Protein AF-A0A7C1N1Q3-F1 (afdb_monomer)

Foldseek 3Di:
DWWWFQDPVSQATHTPDDDLFDPVLVVQDGCCPQPQQVCQQVQDKGKDQALVPDPSRDCSPSCVVRLWGMKIKHFQDEPRHGGGIDMDTDNDRDDQDPVNNVVVNVVSPVVNNVVVVVVVVVCVVVVVD

Radius of gyration: 15.25 Å; Cα contacts (8 Å, |Δi|>4): 211; chains: 1; bounding box: 40×30×38 Å

Mean predicted aligned error: 3.99 Å

Sequence (129 aa):
ATIRLLDSAGEKLILVAASGLSQKYLDRGSIDTEKNVMDALKEKPAAIYDVKTDERVKYPKEMDEEGIKSILTVPILARGKVMGILRLLTVKNRKFSQQEIDFVASLAEVSGIAIENATMYEKSQNGNS

Solvent-accessible surface area (backbone atoms only — not comparable to full-atom values): 7103 Å² total; per-residue (Å²): 60,37,37,28,35,44,45,97,84,68,79,46,69,44,83,78,45,75,45,98,71,56,69,72,58,69,66,74,60,87,58,68,83,30,54,47,48,49,42,8,68,68,78,32,71,24,74,41,50,40,47,90,77,41,86,61,53,87,54,54,67,55,32,54,76,71,42,45,22,16,37,42,27,28,31,14,30,34,99,91,38,77,48,28,36,38,36,47,63,32,74,50,70,44,85,78,49,71,68,56,51,52,53,52,36,55,52,25,34,57,48,22,44,53,51,52,52,51,54,53,50,52,52,61,61,62,70,74,113

pLDDT: mean 92.16, std 8.05, range [41.81, 97.94]

Nearest PDB structures (foldseek):
  3trc-assembly1_A-2  TM=8.301E-01  e=3.095E-06  Coxiella burnetii
  3p01-assembly2_C  TM=7.582E-01  e=1.507E-05  Nostoc sp. PCC 7120 = FACHB-418
  3p01-assembly1_A  TM=7.574E-01  e=1.610E-05  Nostoc sp. PCC 7120 = FACHB-418
  3o5y-assembly2_B  TM=7.257E-01  e=7.339E-05  Halalkalibacterium halodurans
  4zrr-assembly1_A  TM=5.840E-01  e=4.381E-03  Deinococcus radiodurans R1 = ATCC 13939 = DSM 20539

Structure (mmCIF, N/CA/C/O backbone):
data_AF-A0A7C1N1Q3-F1
#
_entry.id   AF-A0A7C1N1Q3-F1
#
loop_
_atom_site.group_PDB
_atom_site.id
_atom_site.type_symbol
_atom_site.label_atom_id
_ato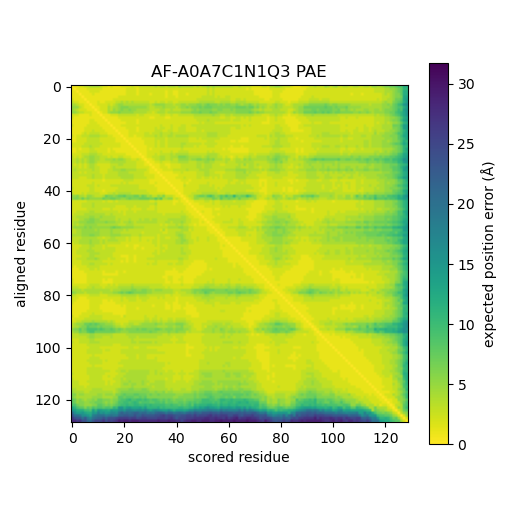m_site.la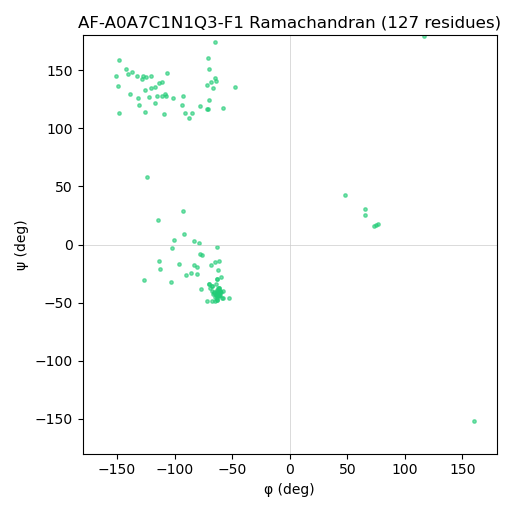bel_alt_id
_atom_site.label_comp_id
_atom_site.label_asym_id
_atom_site.label_entity_id
_atom_site.label_seq_id
_atom_site.pdbx_PDB_ins_code
_atom_site.Cartn_x
_atom_site.Cartn_y
_atom_site.Cartn_z
_atom_site.occupancy
_atom_site.B_iso_or_equiv
_atom_site.auth_seq_id
_atom_site.auth_comp_id
_atom_site.auth_asym_id
_atom_site.auth_atom_id
_atom_site.pdbx_PDB_model_num
ATOM 1 N N . ALA A 1 1 ? 5.161 7.716 -1.533 1.00 95.19 1 ALA A N 1
ATOM 2 C CA . ALA A 1 1 ? 4.436 6.910 -0.525 1.00 95.19 1 ALA A CA 1
ATOM 3 C C . ALA A 1 1 ? 2.959 7.284 -0.522 1.00 95.19 1 ALA A C 1
ATOM 5 O O . ALA A 1 1 ? 2.634 8.399 -0.913 1.00 95.19 1 ALA A O 1
ATOM 6 N N . THR A 1 2 ? 2.074 6.382 -0.094 1.00 97.44 2 THR A N 1
ATOM 7 C CA . THR A 1 2 ? 0.640 6.682 0.075 1.00 97.44 2 THR A CA 1
ATOM 8 C C . THR A 1 2 ? 0.074 6.037 1.327 1.00 97.44 2 THR A C 1
ATOM 10 O O . THR A 1 2 ? 0.440 4.901 1.627 1.00 97.44 2 THR A O 1
ATOM 13 N N . ILE A 1 3 ? -0.887 6.702 1.958 1.00 96.88 3 ILE A N 1
ATOM 14 C CA . ILE A 1 3 ? -1.770 6.135 2.978 1.00 96.88 3 ILE A CA 1
ATOM 15 C C . ILE A 1 3 ? -3.167 6.053 2.377 1.00 96.88 3 ILE A C 1
ATOM 17 O O . ILE A 1 3 ? -3.678 7.043 1.842 1.00 96.88 3 ILE A O 1
ATOM 21 N N . ARG A 1 4 ? -3.772 4.870 2.455 1.00 97.50 4 ARG A N 1
ATOM 22 C CA . ARG A 1 4 ? -5.177 4.673 2.110 1.00 97.50 4 ARG A CA 1
ATOM 23 C C . ARG A 1 4 ? -5.908 4.011 3.262 1.00 97.50 4 ARG A C 1
ATOM 25 O O . ARG A 1 4 ? -5.408 3.021 3.785 1.00 97.50 4 ARG A O 1
ATOM 32 N N . LEU A 1 5 ? -7.068 4.540 3.625 1.00 96.44 5 LEU A N 1
ATOM 33 C CA . LEU A 1 5 ? -7.912 4.007 4.693 1.00 96.44 5 LEU A CA 1
ATOM 34 C C . LEU A 1 5 ? -9.134 3.323 4.108 1.00 96.44 5 LEU A C 1
ATOM 36 O O . LEU A 1 5 ? -9.622 3.734 3.058 1.00 96.44 5 LEU A O 1
ATOM 40 N N . LEU A 1 6 ? -9.605 2.279 4.778 1.00 95.69 6 LEU A N 1
ATOM 41 C CA . LEU A 1 6 ? -10.892 1.685 4.460 1.00 95.69 6 LEU A CA 1
ATOM 42 C C . LEU A 1 6 ? -12.001 2.701 4.742 1.00 95.69 6 LEU A C 1
ATOM 44 O O . LEU A 1 6 ? -11.944 3.450 5.721 1.00 95.69 6 LEU A O 1
ATOM 48 N N . ASP A 1 7 ? -13.003 2.730 3.873 1.00 93.19 7 ASP A N 1
ATOM 49 C CA . ASP A 1 7 ? -14.248 3.429 4.156 1.00 93.19 7 ASP A CA 1
ATOM 50 C C . ASP A 1 7 ? -15.006 2.778 5.328 1.00 93.19 7 ASP A C 1
ATOM 52 O O . ASP A 1 7 ? -14.623 1.738 5.867 1.00 93.19 7 ASP A O 1
ATOM 56 N N . SER A 1 8 ? -16.104 3.403 5.757 1.00 87.06 8 SER A N 1
ATOM 57 C CA . SER A 1 8 ? -16.902 2.912 6.887 1.00 87.06 8 SER A CA 1
ATOM 58 C C . SER A 1 8 ? -17.526 1.532 6.654 1.00 87.06 8 SER A C 1
ATOM 60 O O . SER A 1 8 ? -17.849 0.856 7.629 1.00 87.06 8 SER A O 1
ATOM 62 N N . ALA A 1 9 ? -17.694 1.121 5.393 1.00 90.12 9 ALA A N 1
ATOM 63 C CA . ALA A 1 9 ? -18.188 -0.200 5.018 1.00 90.12 9 ALA A CA 1
ATOM 64 C C . ALA A 1 9 ? -17.079 -1.270 5.020 1.00 90.12 9 ALA A C 1
ATOM 66 O O . ALA A 1 9 ? -17.381 -2.460 5.075 1.00 90.12 9 ALA A O 1
ATOM 67 N N . GLY A 1 10 ? -15.803 -0.867 4.996 1.00 88.25 10 GLY A N 1
ATOM 68 C CA . GLY A 1 10 ? -14.672 -1.785 4.881 1.00 88.25 10 GLY A CA 1
ATOM 69 C C . GLY A 1 10 ? -14.465 -2.318 3.461 1.00 88.25 10 GLY A C 1
ATOM 70 O O . GLY A 1 10 ? -13.791 -3.332 3.288 1.00 88.25 10 GLY A O 1
ATOM 71 N N . GLU A 1 11 ? -15.045 -1.666 2.453 1.00 88.31 11 GLU A N 1
ATOM 72 C CA . GLU A 1 11 ? -15.109 -2.176 1.078 1.00 88.31 11 GLU A CA 1
ATOM 73 C C . GLU A 1 11 ? -14.101 -1.501 0.147 1.00 88.31 11 GLU A C 1
ATOM 75 O O . GLU A 1 11 ? -13.611 -2.134 -0.792 1.00 88.31 11 GLU A O 1
ATOM 80 N N . LYS A 1 12 ? -13.784 -0.222 0.385 1.00 94.25 12 LYS A N 1
ATOM 81 C CA . LYS A 1 12 ? -12.953 0.583 -0.523 1.00 94.25 12 LYS A CA 1
ATOM 82 C C . LYS A 1 12 ? -11.802 1.260 0.193 1.00 94.25 12 LYS A C 1
ATOM 84 O O . LYS A 1 12 ? -11.968 1.771 1.297 1.00 94.25 12 LYS A O 1
ATOM 89 N N . LEU A 1 13 ? -10.647 1.340 -0.472 1.00 96.69 13 LEU A N 1
ATOM 90 C CA . LEU A 1 13 ? -9.502 2.102 0.017 1.00 96.69 13 LEU A CA 1
ATOM 91 C C . LEU A 1 13 ? -9.522 3.538 -0.510 1.00 96.69 13 LEU A C 1
ATOM 93 O O . LEU A 1 13 ? -9.287 3.805 -1.690 1.00 96.69 13 LEU A O 1
ATOM 97 N N . ILE A 1 14 ? -9.711 4.482 0.403 1.00 95.56 14 ILE A N 1
ATOM 98 C CA . ILE A 1 14 ? -9.736 5.918 0.140 1.00 95.56 14 ILE A CA 1
ATOM 99 C C . ILE A 1 14 ? -8.339 6.503 0.341 1.00 95.56 14 ILE A C 1
ATOM 101 O O . ILE A 1 14 ? -7.716 6.302 1.382 1.00 95.56 14 ILE A O 1
ATOM 105 N N . LEU A 1 15 ? -7.825 7.233 -0.652 1.00 96.69 15 LEU A N 1
ATOM 106 C CA . LEU A 1 15 ? -6.545 7.938 -0.548 1.00 96.69 15 LEU A CA 1
ATOM 107 C C . LEU A 1 15 ? -6.669 9.131 0.399 1.00 96.69 15 LEU A C 1
ATOM 109 O O . LEU A 1 15 ? -7.390 10.074 0.099 1.00 96.69 15 LEU A O 1
ATOM 113 N N . VAL A 1 16 ? -5.923 9.096 1.505 1.00 95.12 16 VAL A N 1
ATOM 114 C CA . VAL A 1 16 ? -5.926 10.173 2.513 1.00 95.12 16 VAL A CA 1
ATOM 115 C C . VAL A 1 16 ? -4.601 10.927 2.581 1.00 95.12 16 VAL A C 1
ATOM 117 O O . VAL A 1 16 ? -4.564 12.066 3.029 1.00 95.12 16 VAL A O 1
ATOM 120 N N . ALA A 1 17 ? -3.506 10.320 2.113 1.00 95.38 17 ALA A N 1
ATOM 121 C CA . ALA A 1 17 ? -2.229 11.006 1.969 1.00 95.38 17 ALA A CA 1
ATOM 122 C C . ALA A 1 17 ? -1.393 10.406 0.836 1.00 95.38 17 ALA A C 1
ATOM 124 O O . ALA A 1 17 ? -1.367 9.188 0.627 1.00 95.38 17 ALA A O 1
ATOM 125 N N . ALA A 1 18 ? -0.646 11.261 0.144 1.00 97.31 18 ALA A N 1
ATOM 126 C CA . ALA A 1 18 ? 0.337 10.878 -0.858 1.00 97.31 18 ALA A CA 1
ATOM 127 C C . ALA A 1 18 ? 1.563 11.794 -0.777 1.00 97.31 18 ALA A C 1
ATOM 129 O O . ALA A 1 18 ? 1.466 12.951 -0.383 1.00 97.31 18 ALA A O 1
ATOM 130 N N . SER A 1 19 ? 2.725 11.269 -1.152 1.00 96.56 19 SER A N 1
ATOM 131 C CA . SER A 1 19 ? 3.969 12.034 -1.237 1.00 96.56 19 SER A CA 1
ATOM 132 C C . SER A 1 19 ? 4.865 11.467 -2.332 1.00 96.56 19 SER A C 1
ATOM 134 O O . SER A 1 19 ? 5.015 10.243 -2.429 1.00 96.56 19 SER A O 1
ATOM 136 N N . GLY A 1 20 ? 5.459 12.348 -3.140 1.00 96.06 20 GLY A N 1
ATOM 137 C CA . GLY A 1 20 ? 6.403 11.982 -4.199 1.00 96.06 20 GLY A CA 1
ATOM 138 C C . GLY A 1 20 ? 5.795 11.153 -5.332 1.00 96.06 20 GLY A C 1
ATOM 139 O O . GLY A 1 20 ? 6.489 10.297 -5.866 1.00 96.06 20 GLY A O 1
ATOM 140 N N . LEU A 1 21 ? 4.507 11.349 -5.636 1.00 96.94 21 LEU A N 1
ATOM 141 C CA . LEU A 1 21 ? 3.807 10.710 -6.753 1.00 96.94 21 LEU A CA 1
ATOM 142 C C . LEU A 1 21 ? 3.017 11.751 -7.545 1.00 96.94 21 LEU A C 1
ATOM 144 O O . LEU A 1 21 ? 2.459 12.675 -6.948 1.00 96.94 21 LEU A O 1
ATOM 148 N N . SER A 1 22 ? 2.935 11.578 -8.861 1.00 97.31 22 SER A N 1
ATOM 149 C CA . SER A 1 22 ? 2.116 12.427 -9.725 1.00 97.31 22 SER A CA 1
ATOM 150 C C . SER A 1 22 ? 0.617 12.191 -9.516 1.00 97.31 22 SER A C 1
ATOM 152 O O . SER A 1 22 ? 0.171 11.081 -9.215 1.00 97.31 22 SER A O 1
ATOM 154 N N . GLN A 1 23 ? -0.190 13.232 -9.744 1.00 95.94 23 GLN A N 1
ATOM 155 C CA . GLN A 1 23 ? -1.651 13.116 -9.706 1.00 95.94 23 GLN A CA 1
ATOM 156 C C . GLN A 1 23 ? -2.158 12.103 -10.743 1.00 95.94 23 GLN A C 1
ATOM 158 O O . GLN A 1 23 ? -2.980 11.250 -10.424 1.00 95.94 23 GLN A O 1
ATOM 163 N N . LYS A 1 24 ? -1.569 12.112 -11.949 1.00 96.19 24 LYS A N 1
ATOM 164 C CA . LYS A 1 24 ? -1.859 11.141 -13.014 1.00 96.19 24 LYS A CA 1
ATOM 165 C C . LYS A 1 24 ? -1.732 9.698 -12.517 1.00 96.19 24 LYS A C 1
ATOM 167 O O . LYS A 1 24 ? -2.610 8.882 -12.773 1.00 96.19 24 LYS A O 1
ATOM 172 N N . TYR A 1 25 ? -0.659 9.381 -11.791 1.00 96.06 25 TYR A N 1
ATOM 173 C CA . TYR A 1 25 ? -0.472 8.047 -11.227 1.00 96.06 25 TYR A CA 1
ATOM 174 C C . TYR A 1 25 ? -1.468 7.744 -10.101 1.00 96.06 25 TYR A C 1
ATOM 176 O O . TYR A 1 25 ? -1.935 6.609 -9.971 1.00 96.06 25 TYR A O 1
ATOM 184 N N . LEU A 1 26 ? -1.802 8.726 -9.261 1.00 96.12 26 LEU A N 1
ATOM 185 C CA . LEU A 1 26 ? -2.786 8.544 -8.190 1.00 96.12 26 LEU A CA 1
ATOM 186 C C . LEU A 1 26 ? -4.188 8.231 -8.734 1.00 96.12 26 LEU A C 1
ATOM 188 O O . LEU A 1 26 ? -4.890 7.441 -8.102 1.00 96.12 26 LEU A O 1
ATOM 192 N N . ASP A 1 27 ? -4.513 8.732 -9.927 1.00 94.56 27 ASP A N 1
ATOM 193 C CA . ASP A 1 27 ? -5.804 8.561 -10.606 1.00 94.56 27 ASP A CA 1
ATOM 194 C C . ASP A 1 27 ? -5.865 7.342 -11.549 1.00 94.56 27 ASP A C 1
ATOM 196 O O . ASP A 1 27 ? -6.850 7.154 -12.261 1.00 94.56 27 ASP A O 1
ATOM 200 N N . ARG A 1 28 ? -4.851 6.462 -11.537 1.00 92.94 28 ARG A N 1
ATOM 201 C CA . ARG A 1 28 ? -4.753 5.276 -12.422 1.00 92.94 28 ARG A CA 1
ATOM 202 C C . ARG A 1 28 ? -5.845 4.208 -12.244 1.00 92.94 28 ARG A C 1
ATOM 204 O O . ARG A 1 28 ? -5.829 3.201 -12.941 1.00 92.94 28 ARG A O 1
ATOM 211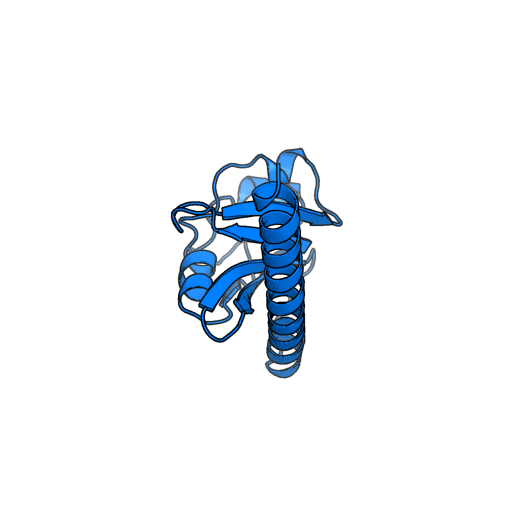 N N . GLY A 1 29 ? -6.757 4.394 -11.294 1.00 89.31 29 GLY A N 1
ATOM 212 C CA . GLY A 1 29 ? -7.837 3.462 -10.977 1.00 89.31 29 GLY A CA 1
ATOM 213 C C . GLY A 1 29 ? -7.750 2.869 -9.570 1.00 89.31 29 GLY A C 1
ATOM 214 O O . GLY A 1 29 ? -6.852 3.177 -8.780 1.00 89.31 29 GLY A O 1
ATOM 215 N N . SER A 1 30 ? -8.725 2.014 -9.243 1.00 90.50 30 SER A N 1
ATOM 216 C CA . SER A 1 30 ? -8.793 1.354 -7.934 1.00 90.50 30 SER A CA 1
ATOM 217 C C . SER A 1 30 ? -7.659 0.343 -7.765 1.00 90.50 30 SER A C 1
ATOM 219 O O . SER A 1 30 ? -7.323 -0.418 -8.676 1.00 90.50 30 SER A O 1
ATOM 221 N N . ILE A 1 31 ? -7.100 0.311 -6.557 1.00 92.25 31 ILE A N 1
ATOM 222 C CA . ILE A 1 31 ? -6.069 -0.647 -6.156 1.00 92.25 31 ILE A CA 1
ATOM 223 C C . ILE A 1 31 ? -6.624 -1.779 -5.283 1.00 92.25 31 ILE A C 1
ATOM 225 O O . ILE A 1 31 ? -5.865 -2.663 -4.893 1.00 92.25 31 ILE A O 1
ATOM 229 N N . ASP A 1 32 ? -7.918 -1.744 -4.949 1.00 92.19 32 ASP A N 1
ATOM 230 C CA . ASP A 1 32 ? -8.544 -2.589 -3.913 1.00 92.19 32 ASP A CA 1
ATOM 231 C C . ASP A 1 32 ? -8.397 -4.081 -4.226 1.00 92.19 32 ASP A C 1
ATOM 233 O O . ASP A 1 32 ? -8.325 -4.933 -3.346 1.00 92.19 32 ASP A O 1
ATOM 237 N N . THR A 1 33 ? -8.298 -4.390 -5.517 1.00 88.25 33 THR A N 1
ATOM 238 C CA . THR A 1 33 ? -8.221 -5.749 -6.045 1.00 88.25 33 THR A CA 1
ATOM 239 C C . THR A 1 33 ? -6.791 -6.182 -6.399 1.00 88.25 33 THR A C 1
ATOM 241 O O . THR A 1 33 ? -6.608 -7.262 -6.966 1.00 88.25 33 THR A O 1
ATOM 244 N N . GLU A 1 34 ? -5.765 -5.363 -6.134 1.00 91.12 34 GLU A N 1
ATOM 245 C CA . GLU A 1 34 ? -4.357 -5.763 -6.289 1.00 91.12 34 GLU A CA 1
ATOM 246 C C . GLU A 1 34 ? -4.003 -6.853 -5.256 1.00 91.12 34 GLU A C 1
ATOM 248 O O . GLU A 1 34 ? -4.332 -6.741 -4.075 1.00 91.12 34 GLU A O 1
ATOM 253 N N . LYS A 1 35 ? -3.305 -7.924 -5.664 1.00 88.75 35 LYS A N 1
ATOM 254 C CA . LYS A 1 35 ? -3.050 -9.065 -4.762 1.00 88.75 35 LYS A CA 1
ATOM 255 C C . LYS A 1 35 ? -2.207 -8.682 -3.541 1.00 88.75 35 LYS A C 1
ATOM 257 O O . LYS A 1 35 ? -2.525 -9.102 -2.436 1.00 88.75 35 LYS A O 1
ATOM 262 N N . ASN A 1 36 ? -1.169 -7.863 -3.716 1.00 89.69 36 ASN A N 1
ATOM 263 C CA . ASN A 1 36 ? -0.353 -7.358 -2.604 1.00 89.69 36 ASN A CA 1
ATOM 264 C C . ASN A 1 36 ? -1.164 -6.485 -1.630 1.00 89.69 36 ASN A C 1
ATOM 266 O O . ASN A 1 36 ? -0.850 -6.445 -0.446 1.00 89.69 36 ASN A O 1
ATOM 270 N N . VAL A 1 37 ? -2.201 -5.797 -2.115 1.00 93.94 37 VAL A N 1
ATOM 271 C CA . VAL A 1 37 ? -3.116 -5.022 -1.269 1.00 93.94 37 VAL A CA 1
ATOM 272 C C . VAL A 1 37 ? -4.012 -5.961 -0.468 1.00 93.94 37 VAL A C 1
ATOM 274 O O 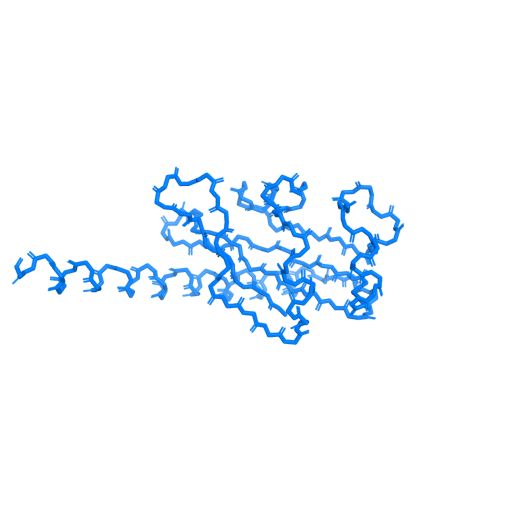. VAL A 1 37 ? -4.081 -5.832 0.749 1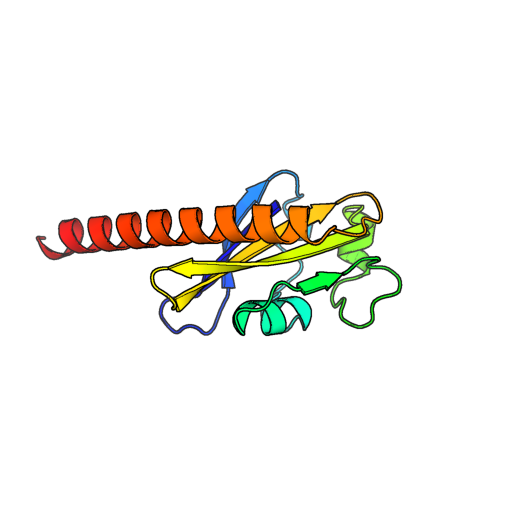.00 93.94 37 VAL A O 1
ATOM 277 N N . MET A 1 38 ? -4.622 -6.956 -1.116 1.00 92.81 38 MET A N 1
ATOM 278 C CA . MET A 1 38 ? -5.444 -7.958 -0.428 1.00 92.81 38 MET A CA 1
ATOM 279 C C . MET A 1 38 ? -4.648 -8.778 0.597 1.00 92.81 38 MET A C 1
ATOM 281 O O . MET A 1 38 ? -5.176 -9.108 1.655 1.00 92.81 38 MET A O 1
ATOM 285 N N . ASP A 1 39 ? -3.388 -9.110 0.301 1.00 92.12 39 ASP A N 1
ATOM 286 C CA . ASP A 1 39 ? -2.497 -9.796 1.243 1.00 92.12 39 ASP A CA 1
ATOM 287 C C . ASP A 1 39 ? -2.216 -8.901 2.470 1.00 92.12 39 ASP A C 1
ATOM 289 O O . ASP A 1 39 ? -2.343 -9.366 3.603 1.00 92.12 39 ASP A O 1
ATOM 293 N N . ALA A 1 40 ? -1.955 -7.603 2.263 1.00 93.56 40 ALA A N 1
ATOM 294 C CA . ALA A 1 40 ? -1.801 -6.629 3.347 1.00 93.56 40 ALA A CA 1
ATOM 295 C C . ALA A 1 40 ? -3.057 -6.482 4.206 1.00 93.56 40 ALA A C 1
ATOM 297 O O . ALA A 1 40 ? -2.952 -6.484 5.429 1.00 93.56 40 ALA A O 1
ATOM 298 N N . LEU A 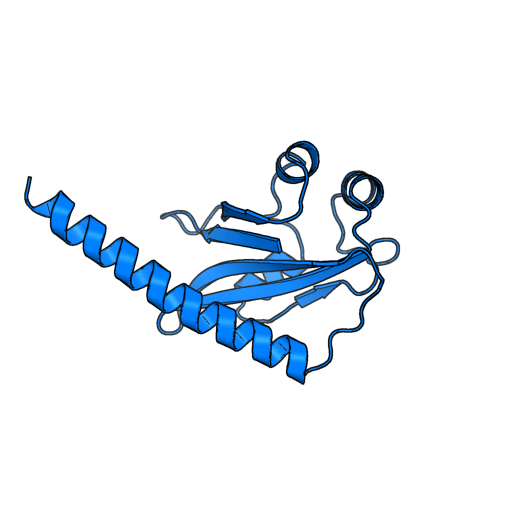1 41 ? -4.242 -6.442 3.594 1.00 94.38 41 LEU A N 1
ATOM 299 C CA . LEU A 1 41 ? -5.515 -6.384 4.319 1.00 94.38 41 LEU A CA 1
ATOM 300 C C . LEU A 1 41 ? -5.805 -7.643 5.155 1.00 94.38 41 LEU A C 1
ATOM 302 O O . LEU A 1 41 ? -6.651 -7.598 6.040 1.00 94.38 41 LEU A O 1
ATOM 306 N N . LYS A 1 42 ? -5.082 -8.747 4.929 1.00 93.19 42 LYS A N 1
ATOM 307 C CA . LYS A 1 42 ? -5.091 -9.954 5.777 1.00 93.19 42 LYS A CA 1
ATOM 308 C C . LYS A 1 42 ? -3.984 -9.928 6.838 1.00 93.19 42 LYS A C 1
ATOM 310 O O . LYS A 1 42 ? -3.476 -10.982 7.215 1.00 93.19 42 LYS A O 1
ATOM 315 N N . GLU A 1 43 ? -3.588 -8.728 7.263 1.00 87.12 43 GLU A N 1
ATOM 316 C CA . GLU A 1 43 ? -2.585 -8.464 8.304 1.00 87.12 43 GLU A CA 1
ATOM 317 C C . GLU A 1 43 ? -1.160 -8.918 7.948 1.00 87.12 43 GLU A C 1
ATOM 319 O O . GLU A 1 43 ? -0.338 -9.185 8.822 1.00 87.12 43 GLU A O 1
ATOM 324 N N . LYS A 1 44 ? -0.831 -9.004 6.652 1.00 90.88 44 LYS A N 1
ATOM 325 C CA . LYS A 1 44 ? 0.475 -9.503 6.196 1.00 90.88 44 LYS A CA 1
ATOM 326 C C . LYS A 1 44 ? 1.177 -8.509 5.278 1.00 90.88 44 LYS A C 1
ATOM 328 O O . LYS A 1 44 ? 0.720 -8.319 4.155 1.00 90.88 44 LYS A O 1
ATOM 333 N N . PRO A 1 45 ? 2.319 -7.920 5.680 1.00 95.44 45 PRO A N 1
ATOM 334 C CA . PRO A 1 45 ? 3.145 -7.141 4.767 1.00 95.44 45 PRO A CA 1
ATOM 335 C C . PRO A 1 45 ? 3.395 -7.874 3.444 1.00 95.44 45 PRO A C 1
ATOM 337 O O . PRO A 1 45 ? 3.707 -9.065 3.423 1.00 95.44 45 PRO A O 1
ATOM 340 N N . ALA A 1 46 ? 3.274 -7.152 2.334 1.00 95.25 46 ALA A N 1
ATOM 341 C CA . ALA A 1 46 ? 3.439 -7.695 0.995 1.00 95.25 46 ALA A CA 1
ATOM 342 C C . ALA A 1 46 ? 4.362 -6.802 0.164 1.00 95.25 46 ALA A C 1
ATOM 344 O O . ALA A 1 46 ? 4.129 -5.598 0.012 1.00 95.25 46 ALA A O 1
ATOM 345 N N . ALA A 1 47 ? 5.400 -7.409 -0.407 1.00 95.38 47 ALA A N 1
ATOM 346 C CA . ALA A 1 47 ? 6.362 -6.734 -1.265 1.00 95.38 47 ALA A CA 1
ATOM 347 C C . ALA A 1 47 ? 6.241 -7.197 -2.723 1.00 95.38 47 ALA A C 1
ATOM 349 O O . ALA A 1 47 ? 6.078 -8.388 -2.999 1.00 95.3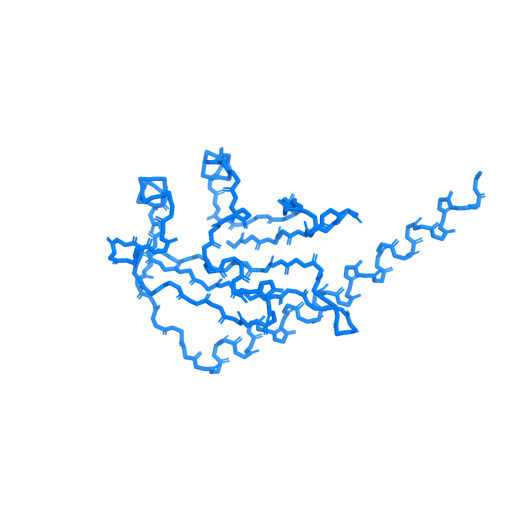8 47 ALA A O 1
ATOM 350 N N . ILE A 1 48 ? 6.365 -6.240 -3.640 1.00 94.69 48 ILE A N 1
ATOM 351 C CA . ILE A 1 48 ? 6.647 -6.434 -5.064 1.00 94.69 48 ILE A CA 1
ATOM 352 C C . ILE A 1 48 ? 8.075 -5.935 -5.278 1.00 94.69 48 ILE A C 1
ATOM 354 O O . ILE A 1 48 ? 8.340 -4.743 -5.114 1.00 94.69 48 ILE A O 1
ATOM 358 N N . TYR A 1 49 ? 8.999 -6.843 -5.590 1.00 94.62 49 TYR A N 1
ATOM 359 C CA . TY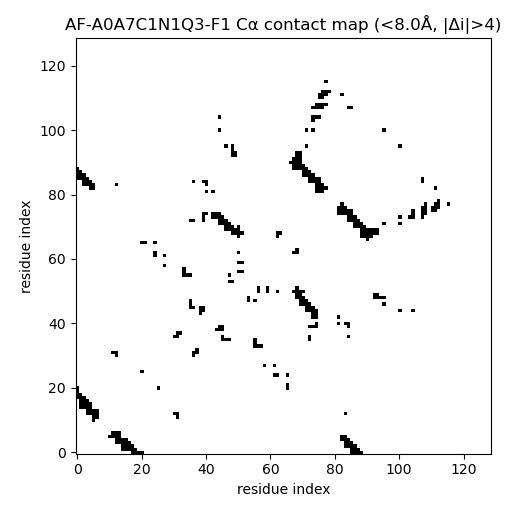R A 1 49 ? 10.432 -6.531 -5.686 1.00 94.62 49 TYR A CA 1
ATOM 360 C C . TYR A 1 49 ? 10.855 -6.003 -7.062 1.00 94.62 49 TYR A C 1
ATOM 362 O O . TYR A 1 49 ? 11.862 -5.301 -7.160 1.00 94.62 49 TYR A O 1
ATOM 370 N N . ASP A 1 50 ? 10.091 -6.337 -8.101 1.00 94.62 50 ASP A N 1
ATOM 371 C CA . ASP A 1 50 ? 10.258 -5.818 -9.454 1.00 94.62 50 ASP A CA 1
ATOM 372 C C . ASP A 1 50 ? 8.886 -5.745 -10.130 1.00 94.62 50 ASP A C 1
ATOM 374 O O . ASP A 1 50 ? 8.250 -6.766 -10.385 1.00 94.62 50 ASP A O 1
ATOM 378 N N . VAL A 1 51 ? 8.410 -4.531 -10.403 1.00 93.50 51 VAL A N 1
ATOM 379 C CA . VAL A 1 51 ? 7.078 -4.342 -10.997 1.00 93.50 51 VAL A CA 1
ATOM 380 C C . VAL A 1 51 ? 6.975 -4.835 -12.442 1.00 93.50 51 VAL A C 1
ATOM 382 O O . VAL A 1 51 ? 5.866 -5.017 -12.934 1.00 93.50 51 VAL A O 1
ATOM 385 N N . LYS A 1 52 ? 8.099 -5.031 -13.145 1.00 91.19 52 LYS A N 1
ATOM 386 C CA . LYS A 1 52 ? 8.088 -5.467 -14.550 1.00 91.19 52 LYS A CA 1
ATOM 387 C C . LYS A 1 52 ? 7.872 -6.965 -14.697 1.00 91.19 52 LYS A C 1
ATOM 389 O O . LYS A 1 52 ? 7.429 -7.405 -15.752 1.00 91.19 52 LYS A O 1
ATOM 394 N N . THR A 1 53 ? 8.228 -7.739 -13.675 1.00 92.56 53 THR A N 1
ATOM 395 C CA . THR A 1 53 ? 8.210 -9.208 -13.728 1.00 92.56 53 THR A CA 1
ATOM 396 C C . THR A 1 53 ? 7.172 -9.832 -12.802 1.00 92.56 53 THR A C 1
ATOM 398 O O . THR A 1 53 ? 6.868 -11.013 -12.940 1.00 92.56 53 THR A O 1
ATOM 401 N N . ASP A 1 54 ? 6.612 -9.064 -11.868 1.00 92.56 54 ASP A N 1
ATOM 402 C CA . ASP A 1 54 ? 5.642 -9.564 -10.901 1.00 92.56 54 ASP A CA 1
ATOM 403 C C . ASP A 1 54 ? 4.214 -9.549 -11.466 1.00 92.56 54 ASP A C 1
ATOM 405 O O . ASP A 1 54 ? 3.610 -8.495 -11.665 1.00 92.56 54 ASP A O 1
ATOM 409 N N . GLU A 1 55 ? 3.638 -10.734 -11.666 1.00 89.62 55 GLU A N 1
ATOM 410 C CA . GLU A 1 55 ? 2.284 -10.931 -12.212 1.00 89.62 55 GLU A CA 1
ATOM 411 C C . GLU A 1 55 ? 1.169 -10.313 -11.351 1.00 89.62 55 GLU A C 1
ATOM 413 O O . GLU A 1 55 ? 0.031 -10.164 -11.796 1.00 89.62 55 GLU A O 1
ATOM 418 N N . ARG A 1 56 ? 1.469 -9.935 -10.100 1.00 88.31 56 ARG A N 1
ATOM 419 C CA . ARG A 1 56 ? 0.508 -9.274 -9.203 1.00 88.31 56 ARG A CA 1
ATOM 420 C C . ARG A 1 56 ? 0.288 -7.802 -9.559 1.00 88.31 56 ARG A C 1
ATOM 422 O O . ARG A 1 56 ? -0.605 -7.174 -8.984 1.00 88.31 56 ARG A O 1
ATOM 429 N N . VAL A 1 57 ? 1.090 -7.243 -10.466 1.00 89.62 57 VAL A N 1
ATOM 430 C CA . VAL A 1 57 ? 1.016 -5.845 -10.903 1.00 89.62 57 VAL A CA 1
ATOM 431 C C . VAL A 1 57 ? -0.129 -5.645 -11.894 1.00 89.62 57 VAL A C 1
ATOM 433 O O . VAL A 1 57 ? -0.136 -6.209 -12.981 1.00 89.62 57 VAL A O 1
ATOM 436 N N . LYS A 1 58 ? -1.089 -4.786 -11.533 1.00 90.44 58 LYS A N 1
ATOM 437 C CA . LYS A 1 58 ? -2.257 -4.472 -12.379 1.00 90.44 58 LYS A CA 1
ATOM 438 C C . LYS A 1 58 ? -2.068 -3.298 -13.336 1.00 90.44 58 LYS A C 1
ATOM 440 O O . LYS A 1 58 ? -2.721 -3.260 -14.370 1.00 90.44 58 LYS A O 1
ATOM 445 N N . TYR A 1 59 ? -1.186 -2.363 -12.992 1.00 90.75 59 TYR A N 1
ATOM 446 C CA . TYR A 1 59 ? -0.988 -1.101 -13.714 1.00 90.75 59 TYR A CA 1
ATOM 447 C C . TYR A 1 59 ? 0.477 -0.940 -14.151 1.00 90.75 59 TYR A C 1
ATOM 449 O O . TYR A 1 59 ? 1.157 -0.013 -13.704 1.00 90.75 59 TYR A O 1
ATOM 457 N N . PRO A 1 60 ? 1.027 -1.882 -14.945 1.00 91.19 60 PRO A N 1
ATOM 458 C CA . PRO A 1 60 ? 2.452 -1.888 -15.266 1.00 91.19 60 PRO A CA 1
ATOM 459 C C . PRO A 1 60 ? 2.870 -0.657 -16.079 1.00 91.19 60 PRO A C 1
ATOM 461 O O . PRO A 1 60 ? 3.966 -0.144 -15.874 1.00 91.19 60 PRO A O 1
ATOM 464 N N . LYS A 1 61 ? 1.996 -0.145 -16.957 1.00 93.50 61 LYS A N 1
ATOM 465 C CA . LYS A 1 61 ? 2.277 1.041 -17.776 1.00 93.50 61 LYS A CA 1
ATOM 466 C C . LYS A 1 61 ? 2.379 2.299 -16.918 1.00 93.50 61 LYS A C 1
ATOM 468 O O . LYS A 1 61 ? 3.342 3.044 -17.033 1.00 93.50 61 LYS A O 1
ATOM 473 N N . GLU A 1 62 ? 1.414 2.522 -16.035 1.00 95.50 62 GLU A N 1
ATOM 474 C CA . GLU A 1 62 ? 1.376 3.691 -15.159 1.00 95.50 62 GLU A CA 1
ATOM 475 C C . GLU A 1 62 ? 2.514 3.653 -14.135 1.00 95.50 62 GLU A C 1
ATOM 477 O O . GLU A 1 62 ? 3.082 4.692 -13.812 1.00 95.50 62 GLU A O 1
ATOM 482 N N . MET A 1 63 ? 2.884 2.462 -13.647 1.00 93.94 63 MET A N 1
ATOM 483 C CA . MET A 1 63 ? 4.062 2.292 -12.791 1.00 93.94 63 MET A CA 1
ATOM 484 C C . MET A 1 63 ? 5.367 2.601 -13.530 1.00 93.94 63 MET A C 1
ATOM 486 O O . MET A 1 63 ? 6.231 3.253 -12.948 1.00 93.94 63 MET A O 1
ATOM 490 N N . ASP A 1 64 ? 5.513 2.167 -14.786 1.00 94.19 64 ASP A N 1
ATOM 491 C CA . ASP A 1 64 ? 6.705 2.451 -15.598 1.00 94.19 64 ASP A CA 1
ATOM 492 C C . ASP A 1 64 ? 6.817 3.947 -15.933 1.00 94.19 64 ASP A C 1
ATOM 494 O O . ASP A 1 64 ? 7.890 4.525 -15.765 1.00 94.19 64 ASP A O 1
ATOM 498 N N . GLU A 1 65 ? 5.707 4.601 -16.298 1.00 95.94 65 GLU A N 1
ATOM 499 C CA . GLU A 1 65 ? 5.651 6.052 -16.547 1.00 95.94 65 GLU A CA 1
ATOM 500 C C . GLU A 1 65 ? 5.998 6.882 -15.299 1.00 95.94 65 GLU A C 1
ATOM 502 O O . GLU A 1 65 ? 6.681 7.899 -15.404 1.00 95.94 65 GLU A O 1
ATOM 507 N N . GLU A 1 66 ? 5.571 6.439 -14.113 1.00 96.88 66 GLU A N 1
ATOM 508 C CA . GLU A 1 66 ? 5.921 7.063 -12.828 1.00 96.88 66 GLU A CA 1
ATOM 509 C C . GLU A 1 66 ? 7.351 6.698 -12.367 1.00 96.88 66 GLU A C 1
ATOM 511 O O . GLU A 1 66 ? 7.865 7.229 -11.382 1.00 96.88 66 GLU A O 1
ATOM 516 N N . GLY A 1 67 ? 8.017 5.769 -13.061 1.00 96.75 67 GLY A N 1
ATOM 517 C CA . GLY A 1 67 ? 9.355 5.286 -12.727 1.00 96.75 67 GLY A CA 1
ATOM 518 C C . GLY A 1 67 ? 9.406 4.367 -11.504 1.00 96.75 67 GLY A C 1
ATOM 519 O O . GLY A 1 67 ? 10.485 4.142 -10.953 1.00 96.75 67 GLY A O 1
ATOM 520 N N . ILE A 1 68 ? 8.268 3.832 -11.060 1.00 97.00 68 ILE A N 1
ATOM 521 C CA . ILE A 1 68 ? 8.172 2.913 -9.924 1.00 97.00 68 ILE A CA 1
ATOM 522 C C . ILE A 1 68 ? 8.752 1.559 -10.320 1.00 97.00 68 ILE A C 1
ATOM 524 O O . ILE A 1 68 ? 8.497 1.035 -11.397 1.00 97.00 68 ILE A O 1
ATOM 528 N N . LYS A 1 69 ? 9.532 0.978 -9.411 1.00 96.88 69 LYS A N 1
ATOM 529 C CA . LYS A 1 69 ? 10.268 -0.268 -9.630 1.00 96.88 69 LYS A CA 1
ATOM 530 C C . LYS A 1 69 ? 10.019 -1.335 -8.574 1.00 96.88 69 LYS A C 1
ATOM 532 O O . LYS A 1 69 ? 10.036 -2.517 -8.894 1.00 96.88 69 LYS A O 1
ATOM 537 N N . SER A 1 70 ? 9.741 -0.940 -7.335 1.00 96.69 70 SER A N 1
ATOM 538 C CA . SER A 1 70 ? 9.304 -1.865 -6.285 1.00 96.69 70 SER A CA 1
ATOM 539 C C . SER A 1 70 ? 8.367 -1.195 -5.292 1.00 96.69 70 SER A C 1
ATOM 541 O O . SER A 1 70 ? 8.322 0.035 -5.183 1.00 96.69 70 SER A O 1
ATOM 543 N N . ILE A 1 71 ? 7.592 -2.018 -4.588 1.00 96.44 71 ILE A N 1
ATOM 544 C CA . ILE A 1 71 ? 6.514 -1.583 -3.705 1.00 96.44 71 ILE A CA 1
ATOM 545 C C . ILE A 1 71 ? 6.536 -2.430 -2.435 1.00 96.44 71 ILE A C 1
ATOM 547 O O . ILE A 1 71 ? 6.504 -3.654 -2.515 1.00 96.44 71 ILE A O 1
ATOM 551 N N . LEU A 1 72 ? 6.512 -1.785 -1.273 1.00 97.44 72 LEU A N 1
ATOM 552 C CA . LEU A 1 72 ? 6.169 -2.412 0.000 1.00 97.44 72 LEU A CA 1
ATOM 553 C C . LEU A 1 72 ? 4.782 -1.928 0.416 1.00 97.44 72 LEU A C 1
ATOM 555 O O . LEU A 1 72 ? 4.526 -0.725 0.445 1.00 97.44 72 LEU A O 1
ATOM 559 N N . THR A 1 73 ? 3.891 -2.865 0.716 1.00 97.69 73 THR A N 1
ATOM 560 C CA . THR A 1 73 ? 2.544 -2.603 1.229 1.00 97.69 73 THR A CA 1
ATOM 561 C C . THR A 1 73 ? 2.448 -3.200 2.623 1.00 97.69 73 THR A C 1
ATOM 563 O O . THR A 1 73 ? 2.663 -4.399 2.781 1.00 97.69 73 THR A O 1
ATOM 566 N N . VAL A 1 74 ? 2.135 -2.382 3.624 1.00 97.88 74 VAL A N 1
ATOM 567 C CA . VAL A 1 74 ? 1.910 -2.841 5.001 1.00 97.88 74 VAL A CA 1
ATOM 568 C C . VAL A 1 74 ? 0.496 -2.471 5.452 1.00 97.88 74 VAL A C 1
ATOM 570 O O . VAL A 1 74 ? -0.007 -1.417 5.040 1.00 97.88 74 VAL A O 1
ATOM 573 N N . PRO A 1 75 ? -0.160 -3.307 6.273 1.00 97.56 75 PRO A N 1
ATOM 574 C CA . PRO A 1 75 ? -1.410 -2.928 6.917 1.00 97.56 75 PRO A CA 1
ATOM 575 C C . PRO A 1 75 ? -1.186 -1.780 7.899 1.00 97.56 75 PRO A C 1
ATOM 577 O O . PRO A 1 75 ? -0.178 -1.734 8.600 1.00 97.56 75 PRO A O 1
ATOM 580 N N . ILE A 1 76 ? -2.159 -0.880 7.976 1.00 97.69 76 ILE A N 1
ATOM 581 C CA . ILE A 1 76 ? -2.297 0.066 9.084 1.00 97.69 76 ILE A CA 1
ATOM 582 C C . ILE A 1 76 ? -3.247 -0.571 10.089 1.00 97.69 76 ILE A C 1
ATOM 584 O O . ILE A 1 76 ? -4.392 -0.875 9.746 1.00 97.69 76 ILE A O 1
ATOM 588 N N . LEU A 1 77 ? -2.763 -0.780 11.311 1.00 94.19 77 LEU A N 1
ATOM 589 C CA . LEU A 1 77 ? -3.489 -1.467 12.375 1.00 94.19 77 LEU A CA 1
ATOM 590 C C . LEU A 1 77 ? -3.815 -0.500 13.512 1.00 94.19 77 LEU A C 1
ATOM 592 O O . LEU A 1 77 ? -2.968 0.289 13.920 1.00 94.19 77 LEU A O 1
ATOM 596 N N . ALA A 1 78 ? -5.023 -0.607 14.056 1.00 92.75 78 ALA A N 1
ATOM 597 C CA . ALA A 1 78 ? -5.405 0.020 15.315 1.00 92.75 78 ALA A CA 1
ATOM 598 C C . ALA A 1 78 ? -6.084 -1.031 16.196 1.00 92.75 78 ALA A C 1
ATOM 600 O O . ALA A 1 78 ? -7.075 -1.636 15.789 1.00 92.75 78 ALA A O 1
ATOM 601 N N . ARG A 1 79 ? -5.519 -1.300 17.381 1.00 87.69 79 ARG A N 1
ATOM 602 C CA . ARG A 1 79 ? -6.052 -2.272 18.363 1.00 87.69 79 ARG A CA 1
ATOM 603 C C . ARG A 1 79 ? -6.415 -3.635 17.746 1.00 87.69 79 ARG A C 1
ATOM 605 O O . ARG A 1 79 ? -7.468 -4.197 18.039 1.00 87.69 79 ARG A O 1
ATOM 612 N N . GLY A 1 80 ? -5.555 -4.146 16.865 1.00 85.44 80 GLY A N 1
ATOM 613 C CA . GLY A 1 80 ? -5.762 -5.431 16.186 1.00 85.44 80 GLY A CA 1
ATOM 614 C C . GLY A 1 80 ? -6.809 -5.412 15.067 1.00 85.44 80 GLY A C 1
ATOM 615 O O . GLY A 1 80 ? -7.286 -6.469 14.676 1.00 85.44 80 GLY A O 1
ATOM 616 N N . LYS A 1 81 ? -7.199 -4.236 14.559 1.00 90.75 81 LYS A N 1
ATOM 617 C CA . LYS A 1 81 ? -8.078 -4.093 13.391 1.00 90.75 81 LYS A CA 1
ATOM 618 C C . LYS A 1 81 ? -7.354 -3.396 12.250 1.00 90.75 81 LYS A C 1
ATOM 620 O O . LYS A 1 81 ? -6.708 -2.368 12.455 1.00 90.75 81 LYS A O 1
ATOM 625 N N . VAL A 1 82 ? -7.515 -3.920 11.038 1.00 93.94 82 VAL A N 1
ATOM 626 C CA . VAL A 1 82 ? -7.018 -3.289 9.811 1.00 93.94 82 VAL A CA 1
ATOM 627 C C . VAL A 1 82 ? -7.854 -2.056 9.491 1.00 93.94 82 VAL A C 1
ATOM 629 O O . VAL A 1 82 ? -9.045 -2.156 9.217 1.00 93.94 82 VAL A O 1
ATOM 632 N N . MET A 1 83 ? -7.212 -0.890 9.514 1.00 95.50 83 MET A N 1
ATOM 633 C CA . MET A 1 83 ? -7.812 0.401 9.160 1.00 95.50 83 MET A CA 1
ATOM 634 C C . MET A 1 83 ? -7.528 0.799 7.713 1.00 95.50 83 MET A C 1
ATOM 636 O O . MET A 1 83 ? -8.185 1.681 7.170 1.00 95.50 83 MET A O 1
ATOM 640 N N . GLY A 1 84 ? -6.539 0.173 7.077 1.00 96.56 84 GLY A N 1
ATOM 641 C CA . GLY A 1 84 ? -6.116 0.504 5.725 1.00 96.56 84 GLY A CA 1
ATOM 642 C C . GLY A 1 84 ? -4.714 0.001 5.427 1.00 96.56 84 GLY A C 1
ATOM 643 O O . GLY A 1 84 ? -4.254 -0.981 6.010 1.00 96.56 84 GLY A O 1
ATOM 644 N N . ILE A 1 85 ? -4.019 0.692 4.526 1.00 97.81 85 ILE A N 1
ATOM 645 C CA . ILE A 1 85 ? -2.668 0.343 4.092 1.00 97.81 85 ILE A CA 1
ATOM 646 C C . ILE A 1 85 ? -1.751 1.565 3.979 1.00 97.81 85 ILE A C 1
ATOM 648 O O . ILE A 1 85 ? -2.157 2.658 3.568 1.00 97.81 85 ILE A O 1
ATOM 652 N N . LEU A 1 86 ? -0.468 1.334 4.243 1.00 97.94 86 LEU A N 1
ATOM 653 C CA . LEU A 1 86 ? 0.640 2.221 3.902 1.00 97.94 86 LEU A CA 1
ATOM 654 C C . LEU A 1 86 ? 1.433 1.579 2.755 1.00 97.94 86 LEU A C 1
ATOM 656 O O . LEU A 1 86 ? 1.826 0.414 2.830 1.00 97.94 86 LEU A O 1
ATOM 660 N N . ARG A 1 87 ? 1.689 2.342 1.686 1.00 97.06 87 ARG A N 1
ATOM 661 C CA . ARG A 1 87 ? 2.537 1.911 0.563 1.00 97.06 87 ARG A CA 1
ATOM 662 C C . ARG A 1 87 ? 3.787 2.768 0.455 1.00 97.06 87 ARG A C 1
ATOM 664 O O . ARG A 1 87 ? 3.702 3.991 0.306 1.00 97.06 87 ARG A O 1
ATOM 671 N N . LEU A 1 88 ? 4.938 2.108 0.415 1.00 96.81 88 LEU A N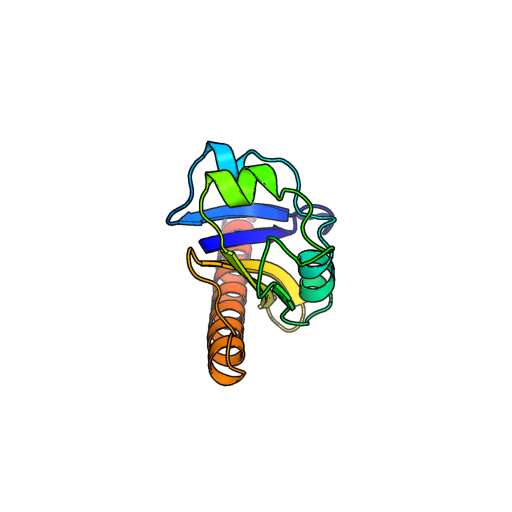 1
ATOM 672 C CA . LEU A 1 88 ? 6.208 2.688 -0.005 1.00 96.81 88 LEU A CA 1
ATOM 673 C C . LEU A 1 88 ? 6.498 2.237 -1.433 1.00 96.81 88 LEU A C 1
ATOM 675 O O . LEU A 1 88 ? 6.468 1.047 -1.724 1.00 96.81 88 LEU A O 1
ATOM 679 N N . LEU A 1 89 ? 6.753 3.194 -2.321 1.00 96.00 89 LEU A N 1
ATOM 680 C CA . LEU A 1 89 ? 7.045 2.956 -3.731 1.00 96.00 89 LEU A CA 1
ATOM 681 C C . LEU A 1 89 ? 8.429 3.533 -4.013 1.00 96.00 89 LEU A C 1
ATOM 683 O O . LEU A 1 89 ? 8.731 4.635 -3.549 1.00 96.00 89 LEU A O 1
ATOM 687 N N . THR A 1 90 ? 9.272 2.791 -4.723 1.00 96.31 90 THR A N 1
ATOM 688 C CA . THR A 1 90 ? 10.667 3.177 -4.964 1.00 96.31 90 THR A CA 1
ATOM 689 C C . THR A 1 90 ? 10.996 3.151 -6.447 1.00 96.31 90 THR A C 1
ATOM 691 O O . THR A 1 90 ? 10.551 2.266 -7.171 1.00 96.31 90 THR A O 1
ATOM 694 N N . VAL A 1 91 ? 11.854 4.075 -6.885 1.00 95.50 91 VAL A N 1
ATOM 695 C CA . VAL A 1 91 ? 12.324 4.179 -8.283 1.00 95.50 91 VAL A CA 1
ATOM 696 C C . VAL A 1 91 ? 13.499 3.250 -8.625 1.00 95.50 91 VAL A C 1
ATOM 698 O O . VAL A 1 91 ? 14.061 3.271 -9.720 1.00 95.50 91 VAL A O 1
ATOM 701 N N . LYS A 1 92 ? 13.908 2.423 -7.661 1.00 93.50 92 LYS A N 1
ATOM 702 C CA . LYS A 1 92 ? 14.929 1.378 -7.795 1.00 93.50 92 LYS A CA 1
ATOM 703 C C . LYS A 1 92 ? 14.324 0.053 -7.353 1.00 93.50 92 LYS A C 1
ATOM 705 O O . LYS A 1 92 ? 13.556 0.066 -6.390 1.00 93.50 92 LYS A O 1
ATOM 710 N N . ASN A 1 93 ? 14.708 -1.045 -8.009 1.00 92.69 93 ASN A N 1
ATOM 711 C CA . ASN A 1 93 ? 14.405 -2.396 -7.538 1.00 92.69 93 ASN A CA 1
ATOM 712 C C . ASN A 1 93 ? 15.010 -2.539 -6.140 1.00 92.69 93 ASN A C 1
ATOM 714 O O . ASN A 1 93 ? 16.228 -2.419 -5.974 1.00 92.69 93 ASN A O 1
ATOM 718 N N . ARG A 1 94 ? 14.169 -2.752 -5.133 1.00 92.12 94 ARG A N 1
ATOM 719 C CA . ARG A 1 94 ? 14.596 -2.900 -3.746 1.00 92.12 94 ARG A CA 1
ATOM 720 C C . ARG A 1 94 ? 14.116 -4.236 -3.223 1.00 92.12 94 ARG A C 1
ATOM 722 O O . ARG A 1 94 ? 12.927 -4.528 -3.268 1.00 92.12 94 ARG A O 1
ATOM 729 N N . LYS A 1 95 ? 15.042 -5.018 -2.674 1.00 92.31 95 LYS A N 1
ATOM 730 C CA . LYS A 1 95 ? 14.707 -6.120 -1.774 1.00 92.31 95 LYS A CA 1
ATOM 731 C C . LYS A 1 95 ? 14.621 -5.547 -0.370 1.00 92.31 95 LYS A C 1
ATOM 733 O O . LYS A 1 95 ? 15.641 -5.140 0.174 1.00 92.31 95 LYS A O 1
ATOM 738 N N . PHE A 1 96 ? 13.409 -5.460 0.162 1.00 93.88 96 PHE A N 1
ATOM 739 C CA . PHE A 1 96 ? 13.188 -5.012 1.531 1.00 93.88 96 PHE A CA 1
ATOM 740 C C . PHE A 1 96 ? 13.694 -6.082 2.498 1.00 93.88 96 PHE A C 1
ATOM 742 O O . PHE A 1 96 ? 13.295 -7.244 2.382 1.00 93.88 96 PHE A O 1
ATOM 749 N N . SER A 1 97 ? 14.589 -5.710 3.411 1.00 95.38 97 SER A N 1
ATOM 750 C CA . SER A 1 97 ? 15.014 -6.611 4.484 1.00 95.38 97 SER A CA 1
ATOM 751 C C . SER A 1 97 ? 13.879 -6.796 5.495 1.00 95.38 97 SER A C 1
ATOM 753 O O . SER A 1 97 ? 12.977 -5.963 5.583 1.00 95.38 97 SER A O 1
ATOM 755 N N . GLN A 1 98 ? 13.932 -7.862 6.297 1.00 95.38 98 GLN A N 1
ATOM 756 C CA . GLN A 1 98 ? 12.932 -8.063 7.348 1.00 95.38 98 GLN A CA 1
ATOM 757 C C . GLN A 1 98 ? 12.903 -6.881 8.331 1.00 95.38 98 GLN A C 1
ATOM 759 O O . GLN A 1 98 ? 11.834 -6.391 8.657 1.00 95.38 98 GLN A O 1
ATOM 764 N N . GLN A 1 99 ? 14.070 -6.337 8.691 1.00 96.75 99 GLN A N 1
ATOM 765 C CA . GLN A 1 99 ? 14.180 -5.166 9.569 1.00 96.75 99 GLN A CA 1
ATOM 766 C C . GLN A 1 99 ? 13.509 -3.918 8.977 1.00 96.75 99 GLN A C 1
ATOM 768 O O . GLN A 1 99 ? 12.874 -3.156 9.700 1.00 96.75 99 GLN A O 1
ATOM 773 N N . GLU A 1 100 ? 13.631 -3.697 7.664 1.00 95.69 100 GLU A N 1
ATOM 774 C CA . GLU A 1 100 ? 12.948 -2.589 6.988 1.00 95.69 100 GLU A CA 1
ATOM 775 C C . GLU A 1 100 ? 11.432 -2.793 6.972 1.00 95.69 100 GLU A C 1
ATOM 777 O O . GLU A 1 100 ? 10.684 -1.838 7.173 1.00 95.69 100 GLU A O 1
ATOM 782 N N . ILE A 1 101 ? 10.974 -4.026 6.743 1.00 96.50 101 ILE A N 1
ATOM 783 C CA . ILE A 1 101 ? 9.549 -4.367 6.770 1.00 96.50 101 ILE A CA 1
ATOM 784 C C . ILE A 1 101 ? 8.983 -4.146 8.174 1.00 96.50 101 ILE A C 1
ATOM 786 O O . ILE A 1 101 ? 7.961 -3.476 8.305 1.00 96.50 101 ILE A O 1
ATOM 790 N N . ASP A 1 102 ? 9.669 -4.641 9.204 1.00 95.81 102 ASP A N 1
ATOM 791 C CA . ASP A 1 102 ? 9.257 -4.515 10.604 1.00 95.81 102 ASP A CA 1
ATOM 792 C C . ASP A 1 102 ? 9.208 -3.045 11.031 1.00 95.81 102 ASP A C 1
ATOM 794 O O . ASP A 1 102 ? 8.222 -2.601 11.614 1.00 95.81 102 ASP A O 1
ATOM 798 N N . PHE A 1 103 ? 10.215 -2.250 10.655 1.00 96.19 103 PHE A N 1
ATOM 799 C CA . PHE A 1 103 ? 10.233 -0.812 10.925 1.00 96.19 103 PHE A CA 1
ATOM 800 C C . PHE A 1 103 ? 9.022 -0.091 10.316 1.00 96.19 103 PHE A C 1
ATOM 802 O O . PHE A 1 103 ? 8.362 0.717 10.973 1.00 96.19 103 PHE A O 1
ATOM 809 N N . VAL A 1 104 ? 8.706 -0.392 9.055 1.00 96.31 104 VAL A N 1
ATOM 810 C CA . VAL A 1 104 ? 7.570 0.219 8.352 1.00 96.31 104 VAL A CA 1
ATOM 811 C C . VAL A 1 104 ? 6.237 -0.273 8.926 1.00 96.31 104 VAL A C 1
ATOM 813 O O . VAL A 1 104 ? 5.292 0.511 9.006 1.00 96.31 104 VAL A O 1
ATOM 816 N N . ALA A 1 105 ? 6.161 -1.529 9.371 1.00 95.06 105 ALA A N 1
ATOM 817 C CA . ALA A 1 105 ? 4.995 -2.074 10.059 1.00 95.06 105 ALA A CA 1
ATOM 818 C C . ALA A 1 105 ? 4.755 -1.380 11.410 1.00 95.06 105 ALA A C 1
ATOM 820 O O . ALA A 1 105 ? 3.634 -0.945 11.668 1.00 95.06 105 ALA A O 1
ATOM 821 N N . SER A 1 106 ? 5.796 -1.167 12.224 1.00 95.19 106 SER A N 1
ATOM 822 C CA . SER A 1 106 ? 5.680 -0.407 13.478 1.00 95.19 106 SER A CA 1
ATOM 823 C C . SER A 1 106 ? 5.226 1.034 13.236 1.00 95.19 106 SER A C 1
ATOM 825 O O . SER A 1 106 ? 4.380 1.553 13.963 1.00 95.19 106 SER A O 1
ATOM 827 N N . LEU A 1 107 ? 5.730 1.688 12.182 1.00 95.00 107 LEU A N 1
ATOM 828 C CA . LEU A 1 107 ? 5.263 3.024 11.806 1.00 95.00 107 LEU A CA 1
ATOM 829 C C . LEU A 1 107 ? 3.778 3.021 11.410 1.00 95.00 107 LEU A C 1
ATOM 831 O O . LEU A 1 107 ? 3.038 3.942 11.767 1.00 95.00 107 LEU A O 1
ATOM 835 N N . ALA A 1 108 ? 3.334 1.997 10.680 1.00 95.75 108 ALA A N 1
ATOM 836 C CA . ALA A 1 108 ? 1.940 1.850 10.280 1.00 95.75 108 ALA A CA 1
ATOM 837 C C . ALA A 1 108 ? 1.012 1.578 11.476 1.00 95.75 108 ALA A C 1
ATOM 839 O O . ALA A 1 108 ? -0.095 2.111 11.505 1.00 95.75 108 ALA A O 1
ATOM 840 N N . GLU A 1 109 ? 1.465 0.832 12.484 1.00 94.06 109 GLU A N 1
ATOM 841 C CA . GLU A 1 109 ? 0.727 0.605 13.733 1.00 94.06 109 GLU A CA 1
ATOM 842 C C . GLU A 1 109 ? 0.555 1.901 14.540 1.00 94.06 109 GLU A C 1
ATOM 844 O O . GLU A 1 109 ? -0.562 2.271 14.903 1.00 94.06 109 GLU A O 1
ATOM 849 N N . VAL A 1 110 ? 1.636 2.664 14.737 1.00 94.94 110 VAL A N 1
ATOM 850 C CA . VAL A 1 110 ? 1.563 3.974 15.411 1.00 94.94 110 VAL A CA 1
ATOM 851 C C . VAL A 1 110 ? 0.646 4.934 14.645 1.00 94.94 110 VAL A C 1
ATOM 853 O O . VAL A 1 110 ? -0.163 5.641 15.250 1.00 94.94 110 VAL A O 1
ATOM 856 N N . SER A 1 111 ? 0.724 4.926 13.310 1.00 93.81 111 SER A N 1
ATOM 857 C CA . SER A 1 111 ? -0.153 5.735 12.455 1.00 93.81 111 SER A CA 1
ATOM 858 C C . SER A 1 111 ? -1.621 5.339 12.617 1.00 93.81 111 SER A C 1
ATOM 860 O O . SER A 1 111 ? -2.479 6.213 12.703 1.00 93.81 111 SER A O 1
ATOM 862 N N . GLY A 1 112 ? -1.921 4.040 12.695 1.00 94.38 112 GLY A N 1
ATOM 863 C CA . GLY A 1 112 ? -3.285 3.543 12.867 1.00 94.38 112 GLY A CA 1
ATOM 864 C C . GLY A 1 112 ? -3.907 3.987 14.185 1.00 94.38 112 GLY A C 1
ATOM 865 O O . GLY A 1 112 ? -5.035 4.476 14.185 1.00 94.38 112 GLY A O 1
ATOM 866 N N . ILE A 1 113 ? -3.155 3.915 15.286 1.00 94.00 113 ILE A N 1
ATOM 867 C CA . ILE A 1 113 ? -3.605 4.408 16.599 1.00 94.00 113 ILE A CA 1
ATOM 868 C C . ILE A 1 113 ? -3.889 5.917 16.552 1.00 94.00 113 ILE A C 1
ATOM 870 O O . ILE A 1 113 ? -4.912 6.373 17.062 1.00 94.00 113 ILE A O 1
ATOM 874 N N . ALA A 1 114 ? -3.004 6.704 15.933 1.00 93.25 114 ALA A N 1
ATOM 875 C CA . ALA A 1 114 ? -3.185 8.150 15.819 1.00 93.25 114 ALA A CA 1
ATOM 876 C C . ALA A 1 114 ? -4.430 8.515 14.991 1.00 93.25 114 ALA A C 1
ATOM 878 O O . ALA A 1 114 ? -5.205 9.385 15.391 1.00 93.25 114 ALA A O 1
ATOM 879 N N . ILE A 1 115 ? -4.641 7.819 13.872 1.00 90.94 115 ILE A N 1
ATOM 880 C CA . ILE A 1 115 ? -5.809 7.990 12.999 1.00 90.94 115 ILE A CA 1
ATOM 881 C C . ILE A 1 115 ? -7.095 7.621 13.744 1.00 90.94 115 ILE A C 1
ATOM 883 O O . ILE A 1 115 ? -8.041 8.405 13.741 1.00 90.94 115 ILE A O 1
ATOM 887 N N . GLU A 1 116 ? -7.121 6.476 14.432 1.00 91.50 116 GLU A N 1
ATOM 888 C CA . GLU A 1 116 ? -8.284 6.042 15.211 1.00 91.50 116 GLU A CA 1
ATOM 889 C C . GLU A 1 116 ? -8.649 7.074 16.288 1.00 91.50 116 GLU A C 1
ATOM 891 O O . GLU A 1 116 ? -9.813 7.464 16.404 1.00 91.50 116 GLU A O 1
ATOM 896 N N . ASN A 1 117 ? -7.655 7.570 17.031 1.00 90.50 117 ASN A N 1
ATOM 897 C CA . ASN A 1 117 ? -7.869 8.585 18.061 1.00 90.50 117 ASN A CA 1
ATOM 898 C C . ASN A 1 117 ? -8.435 9.889 17.475 1.00 90.50 117 ASN A C 1
ATOM 900 O O . ASN A 1 117 ? -9.370 10.452 18.045 1.00 90.50 117 ASN A O 1
ATOM 904 N N . ALA A 1 118 ? -7.913 10.353 16.335 1.00 88.38 118 ALA A N 1
ATOM 905 C CA . ALA A 1 118 ? -8.414 11.551 15.661 1.00 88.38 118 ALA A CA 1
ATOM 906 C C . ALA A 1 118 ? -9.872 11.376 15.203 1.00 88.38 118 ALA A C 1
ATOM 908 O O . ALA A 1 118 ? -10.718 12.220 15.493 1.00 88.38 118 ALA A O 1
ATOM 909 N N . THR A 1 119 ? -10.201 10.237 14.584 1.00 85.81 119 THR A N 1
ATOM 910 C CA . THR A 1 119 ? -11.574 9.930 14.153 1.00 85.81 119 THR A CA 1
ATOM 911 C C . THR A 1 119 ? -12.545 9.821 15.334 1.00 85.81 119 THR A C 1
ATOM 913 O O . THR A 1 119 ? -13.689 10.269 15.242 1.00 85.81 119 THR A O 1
ATOM 916 N N . MET A 1 120 ? -12.125 9.234 16.460 1.00 84.94 120 MET A N 1
ATOM 917 C CA . MET A 1 120 ? -12.947 9.184 17.678 1.00 84.94 120 MET A CA 1
ATOM 918 C C . MET A 1 120 ? -13.180 10.581 18.264 1.00 84.94 120 MET A C 1
ATOM 920 O O . MET A 1 120 ? -14.300 10.901 18.673 1.00 84.94 120 MET A O 1
ATOM 924 N N . TYR A 1 121 ? -12.149 11.425 18.275 1.00 86.88 121 TYR A N 1
ATOM 925 C CA . TYR A 1 121 ? -12.241 12.797 18.765 1.00 86.88 121 TYR A CA 1
ATOM 926 C C . TYR A 1 121 ? -13.206 13.647 17.923 1.00 86.88 121 TYR A C 1
ATOM 928 O O . TYR A 1 121 ? -14.070 14.329 18.474 1.00 86.88 121 TYR A O 1
ATOM 936 N N . GLU A 1 122 ? -13.141 13.547 16.593 1.00 84.00 122 GLU A N 1
ATOM 937 C CA . GLU A 1 122 ? -14.073 14.226 15.677 1.00 84.00 122 GLU A CA 1
ATOM 938 C C . GLU A 1 122 ? -15.530 13.789 15.887 1.00 84.00 122 GLU A C 1
ATOM 940 O O . GLU A 1 122 ? -16.427 14.629 15.968 1.00 84.00 122 GLU A O 1
ATOM 945 N N . LYS A 1 123 ? -15.781 12.482 16.054 1.00 82.19 123 LYS A N 1
ATOM 946 C CA . LYS A 1 123 ? -17.131 11.958 16.339 1.00 82.19 123 LYS A CA 1
ATOM 947 C C . LYS A 1 123 ? -17.699 12.488 17.654 1.00 82.19 123 LYS A C 1
ATOM 949 O O . LYS A 1 123 ? -18.892 12.759 17.737 1.00 82.19 123 LYS A O 1
ATOM 954 N N . SER A 1 124 ? -16.846 12.642 18.664 1.00 81.12 124 SER A N 1
ATOM 955 C CA . SER A 1 124 ? -17.241 13.131 19.988 1.00 81.12 124 SER A CA 1
ATOM 956 C C . SER A 1 124 ? -17.625 14.614 19.965 1.00 81.12 124 SER A C 1
ATOM 958 O O . SER A 1 124 ? -18.535 15.021 20.679 1.00 81.12 124 SER A O 1
ATOM 960 N N . GLN A 1 125 ? -16.966 15.420 19.124 1.00 78.00 125 GLN A N 1
ATOM 961 C CA . GLN A 1 125 ? -17.297 16.839 18.955 1.00 78.00 125 GLN A CA 1
ATOM 962 C C . GLN A 1 125 ? -18.548 17.059 18.094 1.00 78.00 125 GLN A C 1
ATOM 964 O O . GLN A 1 125 ? -19.366 17.914 18.416 1.00 78.00 125 GLN A O 1
ATOM 969 N N . ASN A 1 126 ? -18.732 16.259 17.041 1.00 69.56 126 ASN A N 1
ATOM 970 C CA . ASN A 1 126 ? -19.875 16.397 16.132 1.00 69.56 126 ASN A CA 1
ATOM 971 C C . ASN A 1 126 ? -21.165 15.750 16.667 1.00 69.56 126 ASN A C 1
ATOM 973 O O . ASN A 1 126 ? -22.248 16.082 16.201 1.00 69.56 126 ASN A O 1
ATOM 977 N N . GLY A 1 127 ? -21.070 14.834 17.637 1.00 57.38 127 GLY A N 1
ATOM 978 C CA . GLY A 1 127 ? -22.224 14.218 18.305 1.00 57.38 127 GLY A CA 1
ATOM 979 C C . GLY A 1 127 ? -22.888 15.089 19.378 1.00 57.38 127 GLY A C 1
ATOM 980 O O . GLY A 1 127 ? -23.829 14.631 20.018 1.00 57.38 127 GLY A O 1
ATOM 981 N N . ASN A 1 128 ? -22.395 16.314 19.587 1.00 46.19 128 ASN A N 1
ATOM 982 C CA . ASN A 1 128 ? -22.891 17.274 20.577 1.00 46.19 128 ASN A CA 1
ATOM 983 C C . ASN A 1 128 ? -23.500 18.540 19.927 1.00 46.19 128 ASN A C 1
ATOM 985 O O . ASN A 1 128 ? -23.565 19.587 20.571 1.00 46.19 128 ASN A O 1
ATOM 989 N N . SER A 1 129 ? -23.900 18.462 18.650 1.00 41.81 129 SER A N 1
ATOM 990 C CA . SER A 1 129 ? -24.595 19.524 17.897 1.00 41.81 129 SER A CA 1
ATOM 991 C C . SER A 1 129 ? -25.987 19.089 17.460 1.00 41.81 129 SER A C 1
ATOM 993 O O . SER A 1 129 ? -26.123 17.918 17.041 1.00 41.81 129 SER A O 1
#

Secondary structure (DSSP, 8-state):
-EEEEE-TTSS-EEEEEE-S--HHHHTS---TT-HHHHHHHTT--EEES-TTT-TT-S-HHHHHHTT--EEEEEEEEETTEEEEEEEEEESS-----HHHHHHHHHHHHHHHHHHHHHHHHHHHHHTT-